Protein AF-A0A2S3WFM3-F1 (afdb_monomer_lite)

pLDDT: mean 85.67, std 7.93, range [46.28, 91.56]

Foldseek 3Di:
DDDDPVNLVVVLVVQLVVQLVVQLVCCVPVCVVVVNPDDPVRSNVVSVVRSVVSSVVSVVVVVVVVVVVVVVVVVVVVVVD

Sequence (81 aa):
MSQSKIESLIETIINTAIGFLAALASQLIVFPMVGIDASISTNLEIGAWFTVISVVRGYVIRRWFNARLRLAAKRLAEGVR

Radius of gyration: 19.07 Å; chains: 1; bounding box: 45×18×52 Å

Structure (mmCIF, N/CA/C/O backbone):
data_AF-A0A2S3WFM3-F1
#
_entry.id   AF-A0A2S3WFM3-F1
#
loop_
_atom_site.group_PDB
_atom_site.id
_atom_site.type_symbol
_atom_site.label_atom_id
_atom_site.label_alt_id
_atom_site.label_comp_id
_atom_site.label_asym_id
_ato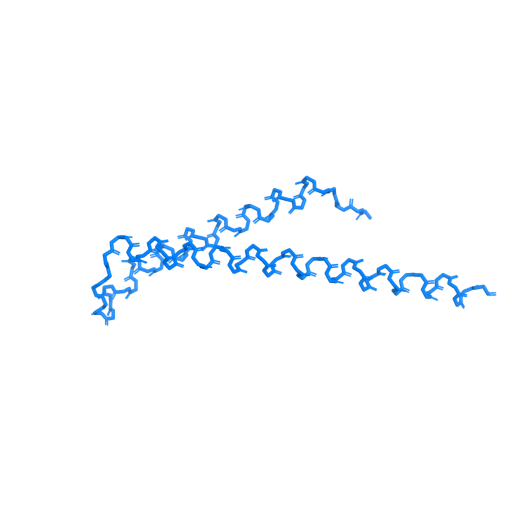m_site.label_entity_id
_atom_site.label_seq_id
_atom_site.pdbx_PDB_ins_code
_atom_site.Cartn_x
_atom_site.Cartn_y
_atom_site.Cartn_z
_atom_site.occupancy
_atom_site.B_iso_or_equiv
_atom_site.auth_seq_id
_atom_site.auth_comp_id
_atom_site.auth_asym_id
_atom_site.auth_atom_id
_atom_site.pdbx_PDB_model_num
ATOM 1 N N . MET A 1 1 ? 19.834 2.825 -16.802 1.00 46.28 1 MET A N 1
ATOM 2 C CA . MET A 1 1 ? 20.070 2.575 -15.363 1.00 46.28 1 MET A CA 1
ATOM 3 C C . MET A 1 1 ? 19.070 1.524 -14.909 1.00 46.28 1 MET A C 1
ATOM 5 O O . MET A 1 1 ? 17.878 1.782 -15.003 1.00 46.28 1 MET A O 1
ATOM 9 N N . SER A 1 2 ? 19.504 0.313 -14.542 1.00 66.00 2 SER A N 1
ATOM 10 C CA . SER A 1 2 ? 18.576 -0.675 -13.977 1.00 66.00 2 SER A CA 1
ATOM 11 C C . SER A 1 2 ? 18.470 -0.435 -12.479 1.00 66.00 2 SER A C 1
ATOM 13 O O . SER A 1 2 ? 19.473 -0.554 -11.781 1.00 66.00 2 SER A O 1
ATOM 15 N N . GLN A 1 3 ? 17.273 -0.116 -12.001 1.00 71.12 3 GLN A N 1
ATOM 16 C CA . GLN A 1 3 ? 16.984 -0.088 -10.573 1.00 71.12 3 GLN A CA 1
ATOM 17 C C . GLN A 1 3 ? 17.367 -1.432 -9.937 1.00 71.12 3 GLN A C 1
ATOM 19 O O . GLN A 1 3 ? 17.041 -2.499 -10.475 1.00 71.12 3 GLN A O 1
ATOM 24 N N . SER A 1 4 ? 18.072 -1.392 -8.808 1.00 82.25 4 SER A N 1
ATOM 25 C CA . SER A 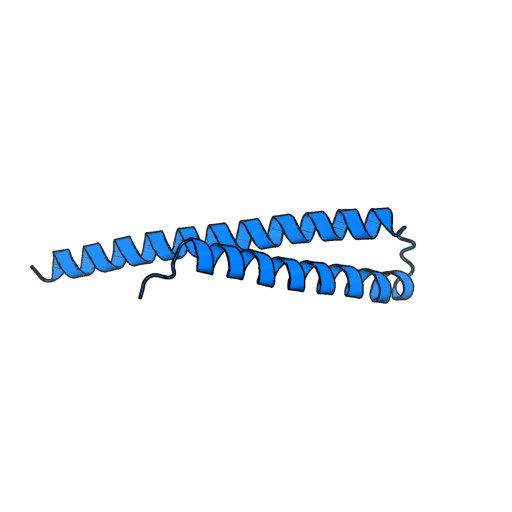1 4 ? 18.464 -2.605 -8.094 1.00 82.25 4 SER A CA 1
ATOM 26 C C . SER A 1 4 ? 17.238 -3.320 -7.511 1.00 82.25 4 SER A C 1
ATOM 28 O O . SER A 1 4 ? 16.191 -2.723 -7.246 1.00 82.25 4 SER A O 1
ATOM 30 N N . LYS A 1 5 ? 17.349 -4.637 -7.287 1.00 81.00 5 LYS A N 1
ATOM 31 C CA . LYS A 1 5 ? 16.247 -5.425 -6.703 1.00 81.00 5 LYS A CA 1
ATOM 32 C C . LYS A 1 5 ? 15.823 -4.879 -5.332 1.00 81.00 5 LYS A C 1
ATOM 34 O O . LYS A 1 5 ? 14.628 -4.877 -5.045 1.00 81.00 5 LYS A O 1
ATOM 39 N N . ILE A 1 6 ? 16.792 -4.404 -4.542 1.00 84.75 6 ILE A N 1
ATOM 40 C CA . ILE A 1 6 ? 16.598 -3.848 -3.196 1.00 84.75 6 ILE A CA 1
ATOM 41 C C . ILE A 1 6 ? 15.882 -2.499 -3.264 1.00 84.75 6 ILE A C 1
ATOM 43 O O . ILE A 1 6 ? 14.870 -2.335 -2.590 1.00 84.75 6 ILE A O 1
ATOM 47 N N . GLU A 1 7 ? 16.320 -1.571 -4.120 1.00 83.75 7 GLU A N 1
ATOM 48 C CA . GLU A 1 7 ? 15.629 -0.282 -4.299 1.00 83.75 7 GLU A CA 1
ATOM 49 C C . GLU A 1 7 ? 14.170 -0.485 -4.697 1.00 83.75 7 GLU A C 1
ATOM 51 O O . GLU A 1 7 ? 13.275 0.134 -4.135 1.00 83.75 7 GLU A O 1
ATOM 56 N N . SER A 1 8 ? 13.913 -1.421 -5.609 1.00 83.56 8 SER A N 1
ATOM 57 C CA . SER A 1 8 ? 12.554 -1.694 -6.068 1.00 83.56 8 SER A CA 1
ATOM 58 C C . SER A 1 8 ? 11.669 -2.328 -4.982 1.00 83.56 8 SER A C 1
ATOM 60 O O . SER A 1 8 ? 10.446 -2.164 -4.991 1.00 83.56 8 SER A O 1
ATOM 62 N N . LEU A 1 9 ? 12.277 -3.082 -4.057 1.00 83.31 9 LEU A N 1
ATOM 63 C CA . LEU A 1 9 ? 11.590 -3.646 -2.897 1.00 83.31 9 LEU A CA 1
ATOM 64 C C . LEU A 1 9 ? 11.235 -2.535 -1.905 1.00 83.31 9 LEU A C 1
ATOM 66 O O . LEU A 1 9 ? 10.075 -2.431 -1.519 1.00 83.31 9 LEU A O 1
ATOM 70 N N . ILE A 1 10 ? 12.203 -1.680 -1.564 1.00 88.31 10 ILE A N 1
ATOM 71 C CA . ILE A 1 10 ? 12.012 -0.526 -0.676 1.00 88.31 10 ILE A CA 1
ATOM 72 C C . ILE A 1 10 ? 10.939 0.409 -1.237 1.00 88.31 10 ILE A C 1
ATOM 74 O O . ILE A 1 10 ? 10.012 0.776 -0.523 1.00 88.31 10 ILE A O 1
ATOM 78 N N . GLU A 1 11 ? 11.002 0.727 -2.530 1.00 86.44 11 GLU A N 1
ATOM 79 C CA . GLU A 1 11 ? 9.992 1.541 -3.205 1.00 86.44 11 GLU A CA 1
ATOM 80 C C . GLU A 1 11 ? 8.599 0.918 -3.082 1.00 86.44 11 GLU A C 1
ATOM 82 O O . GLU A 1 11 ? 7.627 1.608 -2.781 1.00 86.44 11 GLU A O 1
ATOM 87 N N . THR A 1 12 ? 8.488 -0.395 -3.292 1.00 86.62 12 THR A N 1
ATOM 88 C CA . THR A 1 12 ? 7.195 -1.080 -3.179 1.00 86.62 12 THR A CA 1
ATOM 89 C C . THR A 1 12 ? 6.678 -1.033 -1.741 1.00 86.62 12 THR A C 1
ATOM 91 O O . THR A 1 12 ? 5.495 -0.766 -1.544 1.00 86.62 12 THR A O 1
ATOM 94 N N . ILE A 1 13 ? 7.543 -1.233 -0.741 1.00 88.94 13 ILE A N 1
ATOM 95 C CA . ILE A 1 13 ? 7.183 -1.164 0.684 1.00 88.94 13 ILE A CA 1
ATOM 96 C C . ILE A 1 13 ? 6.699 0.239 1.054 1.00 88.94 13 ILE A C 1
ATOM 98 O O . ILE A 1 13 ? 5.625 0.367 1.633 1.00 88.94 13 ILE A O 1
ATOM 102 N N . ILE A 1 14 ? 7.440 1.286 0.682 1.00 90.31 14 ILE A N 1
ATOM 103 C CA . ILE A 1 14 ? 7.082 2.676 0.998 1.00 90.31 14 ILE A CA 1
ATOM 104 C C . ILE A 1 14 ? 5.753 3.052 0.340 1.00 90.31 14 ILE A C 1
ATOM 106 O O . ILE A 1 14 ? 4.847 3.527 1.022 1.00 90.31 14 ILE A O 1
ATOM 110 N N . ASN A 1 15 ? 5.593 2.784 -0.960 1.00 89.94 15 ASN A N 1
ATOM 111 C CA . ASN A 1 15 ? 4.339 3.066 -1.666 1.00 89.94 15 ASN A CA 1
ATOM 112 C C . ASN A 1 15 ? 3.149 2.337 -1.037 1.00 89.94 15 ASN A C 1
ATOM 114 O O . ASN A 1 15 ? 2.049 2.877 -0.928 1.00 89.94 15 ASN A O 1
ATOM 118 N N . THR A 1 16 ? 3.377 1.102 -0.605 1.00 88.94 16 THR A N 1
ATOM 119 C CA . THR A 1 16 ? 2.355 0.291 0.046 1.00 88.94 16 THR A CA 1
ATOM 120 C C . THR A 1 16 ? 1.994 0.839 1.420 1.00 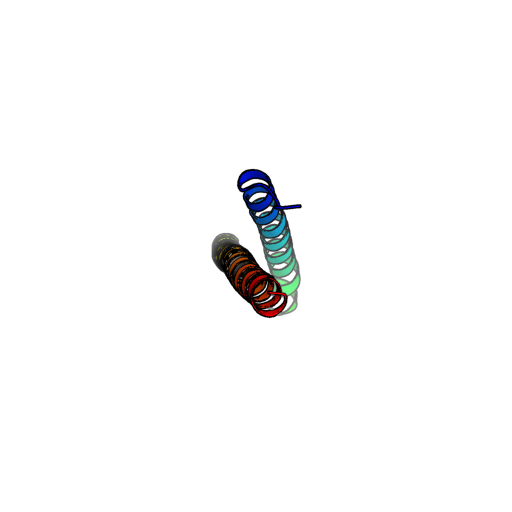88.94 16 THR A C 1
ATOM 122 O O . THR A 1 16 ? 0.811 0.965 1.716 1.00 88.94 16 THR A O 1
ATOM 125 N N . ALA A 1 17 ? 2.984 1.199 2.240 1.00 90.44 17 ALA A N 1
ATOM 126 C CA . ALA A 1 17 ? 2.764 1.766 3.566 1.00 90.44 17 ALA A CA 1
ATOM 127 C C . ALA A 1 17 ? 1.983 3.085 3.488 1.00 90.44 17 ALA A C 1
ATOM 129 O O . ALA A 1 17 ? 1.021 3.276 4.226 1.00 90.44 17 ALA A O 1
ATOM 130 N N . ILE A 1 18 ? 2.340 3.959 2.541 1.00 91.25 18 ILE A N 1
ATOM 131 C CA . ILE A 1 18 ? 1.603 5.203 2.282 1.00 91.25 18 ILE A CA 1
ATOM 132 C C . ILE A 1 18 ? 0.155 4.892 1.884 1.00 91.25 18 ILE A C 1
ATOM 134 O O . ILE A 1 18 ? -0.773 5.481 2.435 1.00 91.25 18 ILE A O 1
ATOM 138 N N . GLY A 1 19 ? -0.051 3.937 0.971 1.00 89.75 19 GLY A N 1
ATOM 139 C CA . GLY A 1 19 ? -1.388 3.508 0.558 1.00 89.75 19 GLY A CA 1
ATOM 140 C C . GLY A 1 19 ? -2.224 2.947 1.712 1.00 89.75 19 GLY A C 1
ATOM 141 O O . GLY A 1 19 ? -3.394 3.297 1.838 1.00 89.75 19 GLY A O 1
ATOM 142 N N . PHE A 1 20 ? -1.623 2.128 2.579 1.00 91.31 20 PHE A N 1
ATOM 143 C CA . PHE A 1 20 ? -2.271 1.582 3.771 1.00 91.31 20 PHE A CA 1
ATOM 144 C C . PHE A 1 20 ? -2.715 2.683 4.734 1.00 91.31 20 PHE A C 1
ATOM 146 O O . PHE A 1 20 ? -3.875 2.714 5.137 1.00 91.31 20 PHE A O 1
ATOM 153 N N . LEU A 1 21 ? -1.812 3.608 5.072 1.00 91.38 21 LEU A N 1
ATOM 154 C CA . LEU A 1 21 ? -2.112 4.707 5.989 1.00 91.38 21 LEU A CA 1
ATOM 155 C C . LEU A 1 21 ? -3.204 5.621 5.427 1.00 91.38 21 LEU A C 1
ATOM 157 O O . LEU A 1 21 ? -4.115 6.002 6.157 1.00 91.38 21 LEU A O 1
ATOM 161 N N . ALA A 1 22 ? -3.151 5.925 4.128 1.00 90.75 22 ALA A N 1
ATOM 162 C CA . ALA A 1 22 ? -4.181 6.711 3.459 1.00 90.75 22 ALA A CA 1
ATOM 163 C C . ALA A 1 22 ? -5.541 5.996 3.465 1.00 90.75 22 ALA A C 1
ATOM 165 O O . ALA A 1 22 ? -6.559 6.630 3.743 1.00 90.75 22 ALA A O 1
ATOM 166 N N . ALA A 1 23 ? -5.569 4.685 3.198 1.00 90.00 23 ALA A N 1
ATOM 167 C CA . ALA A 1 23 ? -6.793 3.891 3.237 1.00 90.00 23 ALA A CA 1
ATOM 168 C C . ALA A 1 23 ? -7.396 3.860 4.647 1.00 90.00 23 ALA A C 1
ATOM 170 O O . ALA A 1 23 ? -8.577 4.160 4.806 1.00 90.00 23 ALA A O 1
ATOM 171 N N . LEU A 1 24 ? -6.578 3.580 5.664 1.00 88.44 24 LEU A N 1
ATOM 172 C CA . LEU A 1 24 ? -7.016 3.532 7.057 1.00 88.44 24 LEU A CA 1
ATOM 173 C C . LEU A 1 24 ? -7.542 4.893 7.530 1.00 88.44 24 LEU A C 1
ATOM 175 O O . LEU A 1 24 ? -8.633 4.971 8.088 1.00 88.44 24 LEU A O 1
ATOM 179 N N . ALA A 1 25 ? -6.811 5.978 7.258 1.00 90.75 25 ALA A N 1
ATOM 180 C CA . ALA A 1 25 ? -7.257 7.330 7.590 1.00 90.75 25 ALA A CA 1
ATOM 181 C C . ALA A 1 25 ? -8.576 7.683 6.885 1.00 90.75 25 ALA A C 1
ATOM 183 O O . ALA A 1 25 ? -9.480 8.240 7.505 1.00 90.75 25 ALA A O 1
ATOM 184 N N . SER A 1 26 ? -8.713 7.311 5.609 1.00 89.94 26 SER A N 1
ATOM 185 C CA . SER A 1 26 ? -9.940 7.551 4.844 1.00 89.94 26 SER A CA 1
ATOM 186 C C . SER A 1 26 ? -11.127 6.804 5.437 1.00 89.94 26 SER A C 1
ATOM 188 O O . SER A 1 26 ? -12.189 7.389 5.575 1.00 89.94 26 SER A O 1
ATOM 190 N N . GLN A 1 27 ? -10.963 5.540 5.825 1.00 88.88 27 GLN A N 1
ATOM 191 C CA . GLN A 1 27 ? -12.038 4.757 6.438 1.00 88.88 27 GLN A CA 1
ATOM 192 C C . GLN A 1 27 ? -12.488 5.361 7.767 1.00 88.88 27 GLN A C 1
ATOM 194 O O . GLN A 1 27 ? -13.680 5.573 7.963 1.00 88.88 27 GLN A O 1
ATOM 199 N N . LEU A 1 28 ? -11.537 5.713 8.639 1.00 87.69 28 LEU A N 1
ATOM 200 C CA . LEU A 1 28 ? -11.832 6.309 9.945 1.00 87.69 28 LEU A CA 1
ATOM 201 C C . LEU A 1 28 ? -12.584 7.643 9.839 1.00 87.69 28 LEU A C 1
ATOM 203 O O . LEU A 1 28 ? -13.344 7.978 10.741 1.00 87.69 28 LEU A O 1
ATOM 207 N N . ILE A 1 29 ? -12.382 8.398 8.757 1.00 90.38 29 ILE A N 1
ATOM 208 C CA . ILE A 1 29 ? -13.055 9.683 8.528 1.00 90.38 29 ILE A CA 1
ATOM 209 C C . ILE A 1 29 ? -14.373 9.487 7.772 1.00 90.38 29 ILE A C 1
ATOM 211 O O . ILE A 1 29 ? -15.411 9.993 8.187 1.00 90.38 29 ILE A O 1
ATOM 215 N N . VAL A 1 30 ? -14.344 8.761 6.655 1.00 90.19 30 VAL A N 1
ATOM 216 C CA . VAL A 1 30 ? -15.466 8.667 5.715 1.00 90.19 30 VAL A CA 1
ATOM 217 C C . VAL A 1 30 ? -16.554 7.736 6.230 1.00 90.19 30 VAL A C 1
ATOM 219 O O . VAL A 1 30 ? -17.725 8.064 6.074 1.00 90.19 30 VAL A O 1
ATOM 222 N N . PHE A 1 31 ? -16.212 6.600 6.846 1.00 89.81 31 PHE A N 1
ATOM 223 C CA . PHE A 1 31 ? -17.218 5.624 7.281 1.00 89.81 31 PHE A CA 1
ATOM 224 C C . PHE A 1 31 ? -18.220 6.216 8.283 1.00 89.81 31 PHE A C 1
ATOM 226 O O . PHE A 1 31 ? -19.419 6.102 8.020 1.00 89.81 31 PHE A O 1
ATOM 233 N N . PRO A 1 32 ? -17.795 6.965 9.321 1.00 87.12 32 PRO A N 1
ATOM 234 C CA . PRO A 1 32 ? -18.733 7.684 10.181 1.00 87.12 32 PRO A CA 1
ATOM 235 C C . PRO A 1 32 ? -19.593 8.709 9.430 1.00 87.12 32 PRO A C 1
ATOM 237 O O . PRO A 1 32 ? -20.777 8.844 9.722 1.00 87.12 32 PRO A O 1
ATOM 240 N N . MET A 1 33 ? -19.034 9.406 8.430 1.00 90.81 33 MET A N 1
ATOM 241 C CA . MET A 1 33 ? -19.776 10.404 7.643 1.00 90.81 33 MET A CA 1
ATOM 242 C C . MET A 1 33 ? -20.898 9.791 6.799 1.00 90.81 33 MET A C 1
ATOM 244 O O . MET A 1 33 ? -21.879 10.471 6.508 1.00 90.81 33 MET A O 1
ATOM 248 N N . VAL A 1 34 ? -20.760 8.525 6.399 1.00 90.25 34 VAL A N 1
ATOM 249 C CA . VAL A 1 34 ? -21.764 7.808 5.597 1.00 90.25 34 VAL A CA 1
ATOM 250 C C . VAL A 1 34 ? -22.608 6.827 6.420 1.00 90.25 34 VAL A C 1
ATOM 252 O O . VAL A 1 34 ? -23.396 6.080 5.848 1.00 90.25 34 VAL A O 1
ATOM 255 N N . GLY A 1 35 ? -22.461 6.824 7.750 1.00 87.31 35 GLY A N 1
ATOM 256 C CA . GLY A 1 35 ? -23.220 5.951 8.652 1.00 87.31 35 GLY A CA 1
ATOM 257 C C . GLY A 1 35 ? -22.782 4.482 8.636 1.00 87.31 35 GLY A C 1
ATOM 258 O O . GLY A 1 35 ? -23.575 3.604 8.967 1.00 87.31 35 GLY A O 1
ATOM 259 N N . ILE A 1 36 ? -21.540 4.199 8.235 1.00 85.56 36 ILE A N 1
ATOM 260 C CA . ILE A 1 36 ? -20.943 2.864 8.332 1.00 85.56 36 ILE A CA 1
ATOM 261 C C . ILE A 1 36 ? -20.270 2.737 9.700 1.00 85.56 36 ILE A C 1
ATOM 263 O O . ILE A 1 36 ? -19.216 3.325 9.943 1.00 85.56 36 ILE A O 1
ATOM 267 N N . ASP A 1 37 ? -20.854 1.917 10.570 1.00 81.56 37 ASP A N 1
ATOM 268 C CA . ASP A 1 37 ? -20.216 1.480 11.812 1.00 81.56 37 ASP A CA 1
ATOM 269 C C . ASP A 1 37 ? -19.303 0.282 11.521 1.00 81.56 37 ASP A C 1
ATOM 271 O O . ASP A 1 37 ? -19.710 -0.881 11.552 1.00 81.56 37 ASP A O 1
ATOM 275 N N . ALA A 1 38 ? -18.050 0.574 11.175 1.00 83.50 38 ALA A N 1
ATOM 276 C CA . ALA A 1 38 ? -17.010 -0.438 11.033 1.00 83.50 38 ALA A CA 1
ATOM 277 C C . ALA A 1 38 ? -16.134 -0.452 12.285 1.00 83.50 38 ALA A C 1
ATOM 279 O O . ALA A 1 38 ? -15.552 0.568 12.665 1.00 83.50 38 ALA A O 1
ATOM 280 N N . SER A 1 39 ? -15.976 -1.624 12.897 1.00 88.50 39 SER A N 1
ATOM 281 C CA . SER A 1 39 ? -15.024 -1.789 13.992 1.00 88.50 39 SER A CA 1
ATOM 282 C C . SER A 1 39 ? -13.589 -1.525 13.514 1.00 88.50 39 SER A C 1
ATOM 284 O O . SER A 1 39 ? -13.258 -1.631 12.328 1.00 88.50 39 SER A O 1
ATOM 286 N N . ILE A 1 40 ? -12.686 -1.229 14.454 1.00 84.56 40 ILE A N 1
ATOM 287 C CA . ILE A 1 40 ? -11.256 -1.060 14.146 1.00 84.56 40 ILE A CA 1
ATOM 288 C C . ILE A 1 40 ? -10.688 -2.320 13.471 1.00 84.56 40 ILE A C 1
ATOM 290 O O . ILE A 1 40 ? -9.892 -2.199 12.542 1.00 84.56 40 ILE A O 1
ATOM 294 N N . SER A 1 41 ? -11.124 -3.519 13.875 1.00 88.25 41 SER A N 1
ATOM 295 C CA . SER A 1 41 ? -10.688 -4.773 13.247 1.00 88.25 41 SER A CA 1
ATOM 296 C C . SER A 1 41 ? -11.104 -4.861 11.777 1.00 88.25 41 SER A C 1
ATOM 298 O O . SER A 1 41 ? -10.270 -5.182 10.936 1.00 88.25 41 SER A O 1
ATOM 300 N N . THR A 1 42 ? -12.342 -4.489 11.440 1.00 87.81 42 THR A N 1
ATOM 301 C CA . THR A 1 42 ? -12.816 -4.465 10.048 1.00 87.81 42 THR A CA 1
ATOM 302 C C . THR A 1 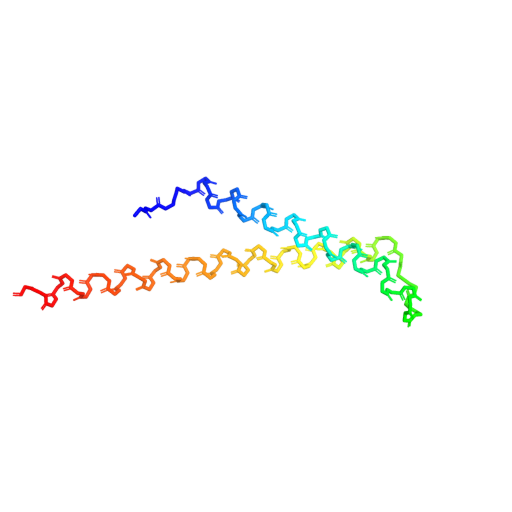42 ? -12.041 -3.453 9.201 1.00 87.81 42 THR A C 1
ATOM 304 O O . THR A 1 42 ? -11.652 -3.762 8.076 1.00 87.81 42 THR A O 1
ATOM 307 N N . ASN A 1 43 ? -11.740 -2.267 9.739 1.00 88.69 43 ASN A N 1
ATOM 308 C CA . ASN A 1 43 ? -10.912 -1.281 9.033 1.00 88.69 43 ASN A CA 1
ATOM 309 C C . ASN A 1 43 ? 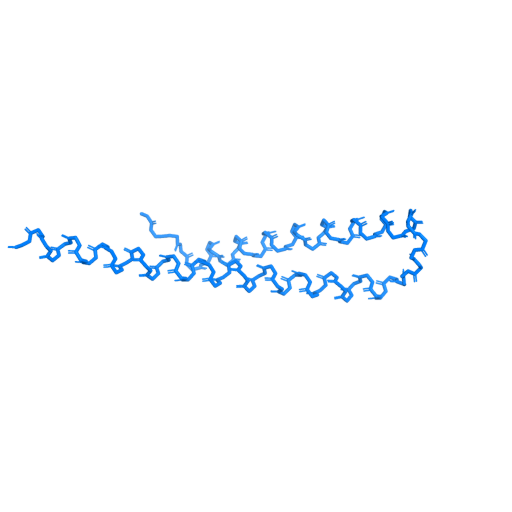-9.493 -1.810 8.764 1.00 88.69 43 ASN A C 1
ATOM 311 O O . ASN A 1 43 ? -8.976 -1.676 7.653 1.00 88.69 43 ASN A O 1
ATOM 315 N N . LEU A 1 44 ? -8.884 -2.485 9.744 1.00 88.50 44 LEU A N 1
ATOM 316 C CA . LEU A 1 44 ? -7.573 -3.116 9.577 1.00 88.50 44 LEU A CA 1
ATOM 317 C C . LEU A 1 44 ? -7.587 -4.225 8.515 1.00 88.50 44 LEU A C 1
ATOM 319 O O . LEU A 1 44 ? -6.662 -4.290 7.707 1.00 88.50 44 LEU A O 1
ATOM 323 N N . GLU A 1 45 ? -8.631 -5.056 8.464 1.00 91.06 45 GLU A N 1
ATOM 324 C CA . GLU A 1 45 ? -8.788 -6.092 7.434 1.00 91.06 45 GLU A CA 1
ATOM 325 C C . GLU A 1 45 ? -8.902 -5.492 6.028 1.00 91.06 45 GLU A C 1
ATOM 327 O O . GLU A 1 45 ? -8.195 -5.917 5.109 1.00 91.06 45 GLU A O 1
ATOM 332 N N . ILE A 1 46 ? -9.739 -4.466 5.849 1.00 89.19 46 ILE A N 1
ATOM 333 C CA . ILE A 1 46 ? -9.884 -3.795 4.550 1.00 89.19 46 ILE A CA 1
ATOM 334 C C . ILE A 1 46 ? -8.561 -3.119 4.152 1.00 89.19 46 ILE A C 1
ATOM 336 O O . ILE A 1 46 ? -8.122 -3.231 3.003 1.00 89.19 46 ILE A O 1
ATOM 340 N N . GLY A 1 47 ? -7.891 -2.450 5.095 1.00 89.62 47 GLY A N 1
ATOM 341 C CA . GLY A 1 47 ? -6.571 -1.862 4.876 1.00 89.62 47 GLY A CA 1
ATOM 342 C C . GLY A 1 47 ? -5.531 -2.905 4.451 1.00 89.62 47 GLY A C 1
ATOM 343 O O . GLY A 1 47 ? -4.777 -2.677 3.500 1.00 89.62 47 GLY A O 1
ATOM 344 N N . ALA A 1 48 ? -5.517 -4.077 5.091 1.00 90.81 48 ALA A N 1
ATOM 345 C CA . ALA A 1 48 ? -4.631 -5.184 4.736 1.00 90.81 48 ALA A CA 1
ATOM 346 C C . ALA A 1 48 ? -4.896 -5.698 3.310 1.00 90.81 48 ALA A C 1
ATOM 348 O O . ALA A 1 48 ? -3.954 -5.891 2.538 1.00 90.81 48 ALA A O 1
ATOM 349 N N . TRP A 1 49 ? -6.162 -5.832 2.907 1.00 91.50 49 TRP A N 1
ATOM 350 C CA . TRP A 1 49 ? -6.509 -6.202 1.533 1.00 91.50 49 TRP A CA 1
ATOM 351 C C . TRP A 1 49 ? -6.027 -5.174 0.509 1.00 91.50 49 TRP A C 1
ATOM 353 O O . TRP A 1 49 ? -5.381 -5.543 -0.476 1.00 91.50 49 TRP A O 1
ATOM 363 N N . PHE A 1 50 ? -6.262 -3.881 0.746 1.00 88.69 50 PHE A N 1
ATOM 364 C CA . PHE A 1 50 ? -5.778 -2.833 -0.159 1.00 88.69 50 PHE A CA 1
ATOM 365 C C . PHE A 1 50 ? -4.253 -2.775 -0.241 1.00 88.69 50 PHE A C 1
ATOM 367 O O . PHE A 1 50 ? -3.703 -2.543 -1.318 1.00 88.69 50 PHE A O 1
ATOM 374 N N . THR A 1 51 ? -3.572 -3.044 0.869 1.00 91.56 51 THR A N 1
ATOM 375 C CA . THR A 1 51 ? -2.112 -3.163 0.944 1.00 91.56 51 THR A CA 1
ATOM 376 C C . THR A 1 51 ? -1.620 -4.269 0.020 1.00 91.56 51 THR A C 1
ATOM 378 O O . THR A 1 51 ? -0.812 -4.008 -0.872 1.00 91.56 51 THR A O 1
ATOM 381 N N . VAL A 1 52 ? -2.154 -5.486 0.172 1.00 91.44 52 VAL A N 1
ATOM 382 C CA . VAL A 1 52 ? -1.795 -6.639 -0.667 1.00 91.44 52 VAL A CA 1
ATOM 383 C C . VAL A 1 52 ? -2.051 -6.335 -2.142 1.00 91.44 52 VAL A C 1
ATOM 385 O O . VAL A 1 52 ? -1.157 -6.519 -2.969 1.00 91.44 52 VAL A O 1
ATOM 388 N N . ILE A 1 53 ? -3.229 -5.801 -2.480 1.00 89.00 53 ILE A N 1
ATOM 389 C CA . ILE A 1 53 ? -3.578 -5.434 -3.861 1.00 89.00 53 ILE A CA 1
ATOM 390 C C . ILE A 1 53 ? -2.594 -4.393 -4.417 1.00 89.00 53 ILE A C 1
ATOM 392 O O . ILE A 1 53 ? -2.130 -4.532 -5.552 1.00 89.00 53 ILE A O 1
ATOM 396 N N . SER A 1 54 ? -2.239 -3.373 -3.632 1.00 87.44 54 SER A N 1
ATOM 397 C CA . SER A 1 54 ? -1.315 -2.315 -4.051 1.00 87.44 54 SER A CA 1
ATOM 398 C C . SER A 1 54 ? 0.094 -2.854 -4.322 1.00 87.44 54 SER A C 1
ATOM 400 O O . SER A 1 54 ? 0.649 -2.580 -5.393 1.00 87.44 54 SER A O 1
ATOM 402 N N . VAL A 1 55 ? 0.633 -3.689 -3.419 1.00 89.00 55 VAL A N 1
ATOM 403 C CA . VAL A 1 55 ? 1.934 -4.370 -3.586 1.00 89.00 55 VAL A CA 1
ATOM 404 C C . VAL A 1 55 ? 1.931 -5.211 -4.852 1.00 89.00 55 VAL A C 1
ATOM 406 O O . VAL A 1 55 ? 2.816 -5.066 -5.699 1.00 89.00 55 VAL A O 1
ATOM 409 N N . VAL A 1 56 ? 0.937 -6.098 -4.978 1.00 88.31 56 VAL A N 1
ATOM 410 C CA . VAL A 1 56 ? 0.841 -7.055 -6.084 1.00 88.31 56 VAL A CA 1
ATOM 411 C C . VAL A 1 56 ? 0.772 -6.304 -7.404 1.00 88.31 56 VAL A C 1
ATOM 413 O O . VAL A 1 56 ? 1.580 -6.562 -8.295 1.00 88.31 56 VAL A O 1
ATOM 416 N N . ARG A 1 57 ? -0.120 -5.316 -7.518 1.00 87.12 57 ARG A N 1
ATOM 417 C CA . ARG A 1 57 ? -0.241 -4.481 -8.716 1.00 87.12 57 ARG A CA 1
ATOM 418 C C . ARG A 1 57 ? 1.078 -3.777 -9.038 1.00 87.12 57 ARG A C 1
ATOM 420 O O . ARG A 1 57 ? 1.534 -3.849 -10.177 1.00 87.12 57 ARG A O 1
ATOM 427 N N . GLY A 1 58 ? 1.706 -3.123 -8.057 1.00 83.81 58 GLY A N 1
ATOM 428 C CA . GLY A 1 58 ? 2.971 -2.407 -8.252 1.00 83.81 58 GLY A CA 1
ATOM 429 C C . GLY A 1 58 ? 4.099 -3.324 -8.734 1.00 83.81 58 GLY A C 1
ATOM 430 O O . GLY A 1 58 ? 4.818 -2.993 -9.678 1.00 83.81 58 GLY A O 1
ATOM 431 N N . TYR A 1 59 ? 4.222 -4.515 -8.144 1.00 84.88 59 TYR A N 1
ATOM 432 C CA . TYR A 1 59 ? 5.200 -5.519 -8.556 1.00 84.88 59 TYR A CA 1
ATOM 433 C C . TYR A 1 59 ? 4.924 -6.060 -9.965 1.00 84.88 59 TYR A C 1
ATOM 435 O O . TYR A 1 59 ? 5.831 -6.098 -10.802 1.00 84.88 59 TYR A O 1
ATOM 443 N N . VAL A 1 60 ? 3.677 -6.451 -10.244 1.00 85.25 60 VAL A N 1
ATOM 444 C CA . VAL A 1 60 ? 3.268 -7.022 -11.535 1.00 85.25 60 VAL A CA 1
ATOM 445 C C . VAL A 1 60 ? 3.478 -6.014 -12.663 1.00 85.25 60 VAL A C 1
ATOM 447 O O . VAL A 1 60 ? 4.091 -6.364 -13.672 1.00 85.25 60 VAL A O 1
ATOM 450 N N . ILE A 1 61 ? 3.064 -4.754 -12.483 1.00 84.38 61 ILE A N 1
ATOM 451 C CA . ILE A 1 61 ? 3.256 -3.691 -13.481 1.00 84.38 61 ILE A CA 1
ATOM 452 C C . ILE A 1 61 ? 4.747 -3.466 -13.751 1.00 84.38 61 ILE A C 1
ATOM 454 O O . ILE A 1 61 ? 5.161 -3.498 -14.912 1.00 84.38 61 ILE A O 1
ATOM 458 N N . ARG A 1 62 ? 5.582 -3.318 -12.709 1.00 82.75 62 ARG A N 1
ATOM 459 C CA . ARG A 1 62 ? 7.040 -3.163 -12.887 1.00 82.75 62 ARG A CA 1
ATOM 460 C C . ARG A 1 62 ? 7.646 -4.351 -13.618 1.00 82.75 62 ARG A C 1
ATOM 462 O O . ARG A 1 62 ? 8.484 -4.176 -14.505 1.00 82.75 62 ARG A O 1
ATOM 469 N N . ARG A 1 63 ? 7.245 -5.574 -13.261 1.00 82.62 63 ARG A N 1
ATOM 470 C CA . ARG A 1 63 ? 7.782 -6.791 -13.877 1.00 82.62 63 ARG A CA 1
ATOM 471 C C . ARG A 1 63 ? 7.383 -6.895 -15.344 1.00 82.62 63 ARG A C 1
ATOM 473 O O . ARG A 1 63 ? 8.233 -7.235 -16.169 1.00 82.62 63 ARG A O 1
ATOM 480 N N . TRP A 1 64 ? 6.136 -6.564 -15.659 1.00 87.88 64 TRP A N 1
ATOM 481 C CA . TRP A 1 64 ? 5.613 -6.557 -17.016 1.00 87.88 64 TRP A CA 1
ATOM 482 C C . TRP A 1 64 ? 6.306 -5.503 -17.887 1.00 87.88 64 TRP A C 1
ATOM 484 O O . TRP A 1 64 ? 6.848 -5.852 -18.937 1.00 87.88 64 TRP A O 1
ATOM 494 N N . PHE A 1 65 ? 6.404 -4.251 -17.427 1.00 84.06 65 PHE A N 1
ATOM 495 C CA . PHE A 1 65 ? 7.110 -3.187 -18.153 1.00 84.06 65 PHE A CA 1
ATOM 496 C C . PHE A 1 65 ? 8.583 -3.533 -18.384 1.00 84.06 65 PHE A C 1
ATOM 498 O O . PHE A 1 65 ? 9.064 -3.457 -19.513 1.00 84.06 65 PHE A O 1
ATOM 505 N N . ASN A 1 66 ? 9.291 -4.010 -17.355 1.00 87.00 66 ASN A N 1
ATOM 506 C CA . ASN A 1 66 ? 10.690 -4.423 -17.491 1.00 87.00 66 ASN A CA 1
ATOM 507 C C . ASN A 1 66 ? 10.883 -5.593 -18.467 1.00 87.00 66 ASN A C 1
ATOM 509 O O . ASN A 1 66 ? 11.954 -5.727 -19.060 1.00 87.00 66 ASN A O 1
ATOM 513 N N . ALA A 1 67 ? 9.901 -6.485 -18.608 1.00 86.31 67 ALA A N 1
ATOM 514 C CA . ALA A 1 67 ? 9.943 -7.544 -19.613 1.00 86.31 67 ALA A CA 1
ATOM 515 C C . ALA A 1 67 ? 9.705 -6.979 -21.023 1.00 86.31 67 ALA A C 1
ATOM 517 O O . ALA A 1 67 ? 10.483 -7.260 -21.934 1.00 86.31 67 ALA A O 1
ATOM 518 N N . ARG A 1 68 ? 8.683 -6.131 -21.193 1.00 88.25 68 ARG A N 1
ATOM 519 C CA . ARG A 1 68 ? 8.332 -5.505 -22.478 1.00 88.25 68 ARG A CA 1
ATOM 520 C C . ARG A 1 68 ? 9.445 -4.613 -23.022 1.00 88.25 68 ARG A C 1
ATOM 522 O O . ARG A 1 68 ? 9.807 -4.756 -24.185 1.00 88.25 68 ARG A O 1
ATOM 529 N N . LEU A 1 69 ? 10.026 -3.759 -22.180 1.00 87.75 69 LEU A N 1
ATOM 530 C CA . LEU A 1 69 ? 11.133 -2.877 -22.559 1.00 87.75 69 LEU A CA 1
ATOM 531 C C . LEU A 1 69 ? 12.373 -3.670 -22.986 1.00 87.75 69 LEU A C 1
ATOM 533 O O . LEU A 1 69 ? 13.000 -3.327 -23.983 1.00 87.75 69 LEU A O 1
ATOM 537 N N . ARG A 1 70 ? 12.695 -4.773 -22.293 1.00 87.00 70 ARG A N 1
ATOM 538 C CA . ARG A 1 70 ? 13.800 -5.661 -22.696 1.00 87.00 70 ARG A CA 1
ATOM 539 C C . ARG A 1 70 ? 13.562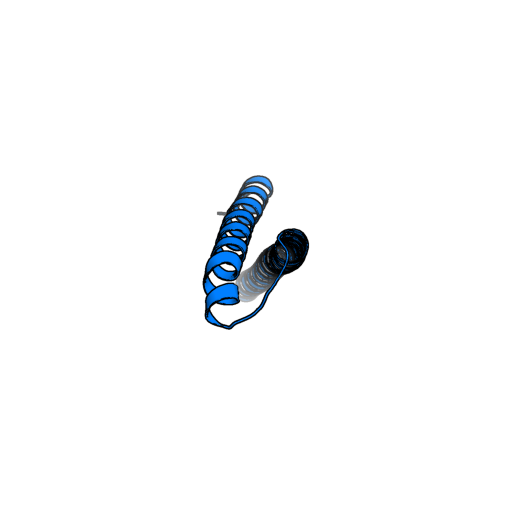 -6.308 -24.057 1.00 87.00 70 ARG A C 1
ATOM 541 O O . ARG A 1 70 ? 14.478 -6.351 -24.871 1.00 87.00 70 ARG A O 1
ATOM 548 N N . LEU A 1 71 ? 12.344 -6.783 -24.312 1.00 87.19 71 LEU A N 1
ATOM 549 C CA . LEU A 1 71 ? 11.968 -7.327 -25.619 1.00 87.19 71 LEU A CA 1
ATOM 550 C C . LEU A 1 71 ? 12.061 -6.270 -26.729 1.00 87.19 71 LEU A C 1
ATOM 552 O O . LEU A 1 71 ? 12.599 -6.561 -27.793 1.00 87.19 71 LEU A O 1
ATOM 556 N N . ALA A 1 72 ? 11.576 -5.052 -26.483 1.00 87.75 72 ALA A N 1
ATOM 557 C CA . ALA A 1 72 ? 11.656 -3.956 -27.448 1.00 87.75 72 ALA A CA 1
ATOM 558 C C . ALA A 1 72 ? 13.112 -3.561 -27.753 1.00 87.75 72 ALA A C 1
ATOM 560 O O . ALA A 1 72 ? 13.482 -3.446 -28.918 1.00 87.75 72 ALA A O 1
ATOM 561 N N . ALA A 1 73 ? 13.955 -3.437 -26.722 1.00 87.69 73 ALA A N 1
ATOM 562 C CA . ALA A 1 73 ? 15.375 -3.132 -26.881 1.00 87.69 73 ALA A CA 1
ATOM 563 C C . ALA A 1 73 ? 16.118 -4.214 -27.682 1.00 87.69 73 ALA A C 1
ATOM 565 O O . ALA A 1 73 ? 16.917 -3.888 -28.555 1.00 87.69 73 ALA A O 1
ATOM 566 N N . LYS A 1 74 ? 15.816 -5.498 -27.433 1.00 88.31 74 LYS A N 1
ATOM 567 C CA . LYS A 1 74 ? 16.401 -6.616 -28.186 1.00 88.31 74 LYS A CA 1
ATOM 568 C C . LYS A 1 74 ? 16.030 -6.552 -29.672 1.00 88.31 74 LYS A C 1
ATOM 570 O O . LYS A 1 74 ? 16.908 -6.671 -30.515 1.00 88.31 74 LYS A O 1
ATOM 575 N N . ARG A 1 75 ? 14.758 -6.279 -29.985 1.00 87.44 75 ARG A N 1
ATOM 576 C CA . ARG A 1 75 ? 14.273 -6.128 -31.370 1.00 87.44 75 ARG A CA 1
ATOM 577 C C . ARG A 1 75 ? 14.931 -4.965 -32.109 1.00 87.44 75 ARG A C 1
ATOM 579 O O . ARG A 1 75 ? 15.265 -5.113 -33.276 1.00 87.44 75 ARG A O 1
ATOM 586 N N . LEU A 1 76 ? 15.127 -3.828 -31.441 1.00 88.31 76 LEU A N 1
ATOM 587 C CA . LEU A 1 76 ? 15.832 -2.683 -32.025 1.00 88.31 76 LEU A CA 1
ATOM 588 C C . LEU A 1 76 ? 17.303 -3.010 -32.300 1.00 88.31 76 LEU A C 1
ATOM 590 O O . LEU A 1 76 ? 17.804 -2.682 -33.364 1.00 88.31 76 LEU A O 1
ATOM 594 N N . ALA A 1 77 ? 17.984 -3.693 -31.378 1.00 86.12 77 ALA A N 1
ATOM 595 C CA . ALA A 1 77 ? 19.377 -4.092 -31.576 1.00 86.12 77 ALA A CA 1
ATOM 596 C C . ALA A 1 77 ? 19.548 -5.136 -32.698 1.00 86.12 77 ALA A C 1
ATOM 598 O O . ALA A 1 77 ? 20.560 -5.123 -33.393 1.00 86.12 77 ALA A O 1
ATOM 599 N N . GLU A 1 78 ? 18.569 -6.028 -32.878 1.00 83.94 78 GLU A N 1
ATOM 600 C CA . GLU A 1 78 ? 18.552 -7.024 -33.958 1.00 83.94 78 GLU A CA 1
ATOM 601 C C . GLU A 1 78 ? 18.197 -6.413 -35.321 1.00 83.94 78 GLU A C 1
ATOM 603 O O . GLU A 1 78 ? 18.777 -6.823 -36.314 1.00 83.94 78 GLU A O 1
ATOM 608 N N . GLY A 1 79 ? 17.298 -5.424 -35.379 1.00 70.31 79 GLY A N 1
ATOM 609 C CA . GLY A 1 79 ? 16.919 -4.744 -36.627 1.00 70.31 79 GLY A CA 1
ATOM 610 C C . GLY A 1 79 ? 17.898 -3.663 -37.106 1.00 70.31 79 GLY A C 1
ATOM 611 O O . GLY A 1 79 ? 17.693 -3.095 -38.173 1.00 70.31 79 GLY A O 1
ATOM 612 N N . VAL A 1 80 ? 18.925 -3.349 -36.310 1.00 59.50 80 VAL A N 1
ATOM 613 C CA . VAL A 1 80 ? 20.020 -2.421 -36.661 1.00 59.50 80 VAL A CA 1
ATOM 614 C C . VAL A 1 80 ? 21.236 -3.167 -37.249 1.00 59.50 80 VAL A C 1
ATOM 616 O O . VAL A 1 80 ? 22.168 -2.526 -37.731 1.00 59.50 80 VAL A O 1
ATOM 619 N N . ARG A 1 81 ? 21.234 -4.508 -37.238 1.00 51.25 81 ARG A N 1
ATOM 620 C CA . ARG A 1 81 ? 22.193 -5.358 -37.966 1.00 51.25 81 ARG A CA 1
ATOM 621 C C . ARG A 1 81 ? 21.636 -5.772 -39.319 1.00 51.25 81 ARG A C 1
ATOM 623 O O . ARG A 1 81 ? 22.474 -5.931 -40.230 1.00 51.25 81 ARG A O 1
#

Organism: Pseudomonas putida (NCBI:txid303)

InterPro domains:
  IPR055644 Protein of unknown function DUF7220 [PF23858] (2-68)

Secondary structure (DSSP, 8-state):
-PPPHHHHHHHHHHHHHHHHHHHHHHHHHHHHHTT----HHHHHHHHHHHHHHHHHHHHHHHHHHHHHHHHHHHHHHHHT-